Protein AF-A0A1J3GZJ2-F1 (afdb_monomer)

Nearest PDB structures (foldseek):
  5z3g-assembly1_R  TM=6.306E-01  e=1.846E-01  Saccharomyces cerevisiae S288C
  6u9d-assembly1_O  TM=7.148E-01  e=6.035E-01  Saccharomyces cerevisiae
  6u9d-assembly2_S-2  TM=5.542E-01  e=8.116E-01  Saccharomyces cerevisiae
  2ab5-assembly1_B  TM=2.767E-01  e=3.541E-01  Saccharomyces cerevisiae
  2ab5-assembly1_A  TM=2.968E-01  e=4.762E-01  Saccharomyces cerevisiae

Structure (mmCIF, N/CA/C/O backbone):
data_AF-A0A1J3GZJ2-F1
#
_entry.id   AF-A0A1J3GZJ2-F1
#
loop_
_atom_site.group_PDB
_atom_site.id
_atom_site.type_symbol
_atom_site.label_atom_id
_atom_site.label_alt_id
_atom_site.label_comp_id
_atom_site.label_asym_id
_atom_site.label_entity_id
_atom_site.label_seq_id
_atom_site.pdbx_PDB_ins_code
_atom_site.Cartn_x
_atom_site.Cartn_y
_atom_site.Cartn_z
_atom_site.occupancy
_atom_site.B_iso_or_equiv
_atom_site.auth_seq_id
_atom_site.auth_comp_id
_atom_site.auth_asym_id
_atom_site.auth_atom_id
_atom_site.pdbx_PDB_model_num
ATOM 1 N N . LEU A 1 1 ? 19.747 47.217 14.127 1.00 72.12 1 LEU A N 1
ATOM 2 C CA . LEU A 1 1 ? 19.087 46.079 14.815 1.00 72.12 1 LEU A CA 1
ATOM 3 C C . LEU A 1 1 ? 18.466 45.074 13.841 1.00 72.12 1 LEU A C 1
ATOM 5 O O . LEU A 1 1 ? 18.871 43.923 13.890 1.00 72.12 1 LEU A O 1
ATOM 9 N N . LEU A 1 2 ? 17.569 45.468 12.922 1.00 77.38 2 LEU A N 1
ATOM 10 C CA . LEU A 1 2 ? 16.984 44.520 11.950 1.00 77.38 2 LEU A CA 1
ATOM 11 C C . LEU A 1 2 ? 18.022 43.858 11.026 1.00 77.38 2 LEU A C 1
ATOM 13 O O . LEU A 1 2 ? 18.024 42.641 10.889 1.00 77.38 2 LEU A O 1
ATOM 17 N N . GLN A 1 3 ? 18.928 44.645 10.436 1.00 77.00 3 GLN A N 1
ATOM 18 C CA . GLN A 1 3 ? 19.918 44.117 9.486 1.00 77.00 3 GLN A CA 1
ATOM 19 C C . GLN A 1 3 ? 20.878 43.106 10.127 1.00 77.00 3 GLN A C 1
ATOM 21 O O . GLN A 1 3 ? 21.139 42.058 9.550 1.00 77.00 3 GLN A O 1
ATOM 26 N N . GLN A 1 4 ? 21.320 43.357 11.362 1.00 77.69 4 GLN A N 1
ATOM 27 C CA . GLN A 1 4 ? 22.152 42.409 12.114 1.00 77.69 4 GLN A CA 1
ATOM 28 C C . GLN A 1 4 ? 21.426 41.081 12.382 1.00 77.69 4 GLN A C 1
ATOM 30 O O . GLN A 1 4 ? 22.052 40.026 12.382 1.00 77.69 4 GLN A O 1
ATOM 35 N N . LYS A 1 5 ? 20.100 41.115 12.571 1.00 78.44 5 LYS A N 1
ATOM 36 C CA . LYS A 1 5 ? 19.287 39.915 12.811 1.00 78.44 5 LYS A CA 1
ATOM 37 C C . LYS A 1 5 ? 19.132 39.060 11.548 1.00 78.44 5 LYS A C 1
ATOM 39 O O . LYS A 1 5 ? 19.124 37.840 11.650 1.00 78.44 5 LYS A O 1
ATOM 44 N N . ILE A 1 6 ? 19.065 39.691 10.373 1.00 78.94 6 ILE A N 1
ATOM 45 C CA . ILE A 1 6 ? 19.020 39.001 9.072 1.00 78.94 6 ILE A CA 1
ATOM 46 C C . ILE A 1 6 ? 20.348 38.290 8.786 1.00 78.94 6 ILE A C 1
ATOM 48 O O . ILE A 1 6 ? 20.336 37.123 8.406 1.00 78.94 6 ILE A O 1
ATOM 52 N N . ILE A 1 7 ? 21.481 38.958 9.034 1.00 81.56 7 ILE A N 1
ATOM 53 C CA . ILE A 1 7 ? 22.820 38.379 8.826 1.00 81.56 7 ILE A CA 1
ATOM 54 C C . ILE A 1 7 ? 23.001 37.123 9.686 1.00 81.56 7 ILE A C 1
ATOM 56 O O . ILE A 1 7 ? 23.387 36.078 9.172 1.00 81.56 7 ILE A O 1
ATOM 60 N N . LYS A 1 8 ? 22.610 37.193 10.964 1.00 79.75 8 LYS A N 1
ATOM 61 C CA . LYS A 1 8 ? 22.724 36.066 11.898 1.00 79.75 8 LYS A CA 1
ATOM 62 C C . LYS A 1 8 ? 21.887 34.849 11.474 1.00 79.75 8 LYS A C 1
ATOM 64 O O . LYS A 1 8 ? 22.358 33.722 11.545 1.00 79.75 8 LYS A O 1
ATOM 69 N N . LEU A 1 9 ? 20.675 35.084 10.958 1.00 79.75 9 LEU A N 1
ATOM 70 C CA . LEU A 1 9 ? 19.812 34.022 10.423 1.00 79.75 9 LEU A CA 1
ATOM 71 C C . LEU A 1 9 ? 20.360 33.409 9.124 1.00 79.75 9 LEU A C 1
ATOM 73 O O . LEU A 1 9 ? 20.151 32.225 8.866 1.00 79.75 9 LEU A O 1
ATOM 77 N N . GLN A 1 10 ? 21.056 34.193 8.293 1.00 74.44 10 GLN A N 1
ATOM 78 C CA . GLN A 1 10 ? 21.723 33.675 7.096 1.00 74.44 10 GLN A CA 1
ATOM 79 C C . GLN A 1 10 ? 22.952 32.825 7.435 1.00 74.44 10 GLN A C 1
ATOM 81 O O . GLN A 1 10 ? 23.150 31.795 6.794 1.00 74.44 10 GLN A O 1
ATOM 86 N N . GLU A 1 11 ? 23.740 33.214 8.439 1.00 76.06 11 GLU A N 1
ATOM 87 C CA . GLU A 1 11 ? 24.889 32.430 8.911 1.00 76.06 11 GLU A CA 1
ATOM 88 C C . GLU A 1 11 ? 24.452 31.082 9.508 1.00 76.06 11 GLU A C 1
ATOM 90 O O . GLU A 1 11 ? 24.977 30.044 9.105 1.00 76.06 11 GLU A O 1
ATOM 95 N N . GLU A 1 12 ? 23.426 31.063 10.370 1.00 69.75 12 GLU A N 1
ATOM 96 C CA . GLU A 1 12 ? 22.874 29.821 10.949 1.00 69.75 12 GLU A CA 1
ATOM 97 C C . GLU A 1 12 ? 22.305 28.872 9.874 1.00 69.75 12 GLU A C 1
ATOM 99 O O . GLU A 1 12 ? 22.494 27.653 9.935 1.00 69.75 12 GLU A O 1
ATOM 104 N N . LYS A 1 13 ? 21.651 29.423 8.841 1.00 69.00 13 LYS A N 1
ATOM 105 C CA . LYS A 1 13 ? 21.118 28.648 7.709 1.00 69.00 13 LYS A CA 1
ATOM 106 C C . LYS A 1 13 ? 22.209 28.102 6.781 1.00 69.00 13 LYS A C 1
ATOM 108 O O . LYS A 1 13 ? 22.023 27.054 6.166 1.00 69.00 13 LYS A O 1
ATOM 113 N N . ASN A 1 14 ? 23.329 28.805 6.637 1.00 62.12 14 ASN A N 1
ATOM 114 C CA . ASN A 1 14 ? 24.438 28.331 5.810 1.00 62.12 14 ASN A CA 1
ATOM 115 C C . ASN A 1 14 ? 25.267 27.261 6.532 1.00 62.12 14 ASN A C 1
ATOM 117 O O . ASN A 1 14 ? 25.637 26.279 5.896 1.00 62.12 14 ASN A O 1
ATOM 121 N N . ALA A 1 15 ? 25.463 27.383 7.849 1.00 60.03 15 ALA A N 1
ATOM 122 C CA . ALA A 1 15 ? 26.151 26.366 8.649 1.00 60.03 15 ALA A CA 1
ATOM 123 C C . ALA A 1 15 ? 25.419 25.008 8.650 1.00 60.03 15 ALA A C 1
ATOM 125 O O . ALA A 1 15 ? 26.051 23.957 8.691 1.00 60.03 15 ALA A O 1
ATOM 126 N N . THR A 1 16 ? 24.086 25.013 8.564 1.00 57.09 16 THR A N 1
ATOM 127 C CA . THR A 1 16 ? 23.270 23.786 8.493 1.00 57.09 16 THR A CA 1
ATOM 128 C C . THR A 1 16 ? 23.287 23.133 7.106 1.00 57.09 16 THR A C 1
ATOM 130 O O . THR A 1 16 ? 23.287 21.909 7.010 1.00 57.09 16 THR A O 1
ATOM 133 N N . ARG A 1 17 ? 23.406 23.919 6.026 1.00 56.72 17 ARG A N 1
ATOM 134 C CA . ARG A 1 17 ? 23.484 23.408 4.642 1.00 56.72 17 ARG A CA 1
ATOM 135 C C . ARG A 1 17 ? 24.796 22.700 4.301 1.00 56.72 17 ARG A C 1
ATOM 137 O O . ARG A 1 17 ? 24.788 21.817 3.445 1.00 56.72 17 ARG A O 1
ATOM 144 N N . GLU A 1 18 ? 25.908 23.054 4.948 1.00 54.22 18 GLU A N 1
ATOM 145 C CA . GLU A 1 18 ? 27.190 22.370 4.710 1.00 54.22 18 GLU A CA 1
ATOM 146 C C . GLU A 1 18 ? 27.150 20.891 5.135 1.00 54.22 18 GLU A C 1
ATOM 148 O O . GLU A 1 18 ? 27.811 20.065 4.510 1.00 54.22 18 GLU A O 1
ATOM 153 N N . LEU A 1 19 ? 26.301 20.525 6.104 1.00 51.53 19 LEU A N 1
ATOM 154 C CA . LEU A 1 19 ? 26.118 19.137 6.552 1.00 51.53 19 LEU A CA 1
ATOM 155 C C . LEU A 1 19 ? 25.118 18.338 5.695 1.00 51.53 19 LEU A C 1
ATOM 157 O O . LEU A 1 19 ? 25.175 17.111 5.675 1.00 51.53 19 LEU A O 1
ATOM 161 N N . GLU A 1 20 ? 24.229 19.010 4.957 1.00 50.44 20 GLU A N 1
ATOM 162 C CA . GLU A 1 20 ? 23.174 18.375 4.146 1.00 50.44 20 GLU A CA 1
ATOM 163 C C . GLU A 1 20 ? 23.618 18.031 2.710 1.00 50.44 20 GLU A C 1
ATOM 165 O O . GLU A 1 20 ? 22.900 17.344 1.985 1.00 50.44 20 GLU A O 1
ATOM 170 N N . SER A 1 21 ? 24.803 18.483 2.278 1.00 47.88 21 SER A N 1
ATOM 171 C CA . SER A 1 21 ? 25.276 18.334 0.887 1.00 47.88 21 SER A CA 1
ATOM 172 C C . SER A 1 21 ? 26.255 17.178 0.636 1.00 47.88 21 SER A C 1
ATOM 174 O O . SER A 1 21 ? 26.783 17.039 -0.470 1.00 47.88 21 SER A O 1
ATOM 176 N N . MET A 1 22 ? 26.473 16.288 1.608 1.00 45.00 22 MET A N 1
ATOM 177 C CA . MET A 1 22 ? 27.239 15.061 1.374 1.00 45.00 22 MET A CA 1
ATOM 178 C C . MET A 1 22 ? 26.367 13.986 0.715 1.00 45.00 22 MET A C 1
ATOM 180 O O . MET A 1 22 ? 25.799 13.118 1.372 1.00 45.00 22 MET A O 1
ATOM 184 N N . ILE A 1 23 ? 26.311 13.999 -0.617 1.00 53.00 23 ILE A N 1
ATOM 185 C CA . ILE A 1 23 ? 25.877 12.831 -1.390 1.00 53.00 23 ILE A CA 1
ATOM 186 C C . ILE A 1 23 ? 26.992 11.781 -1.293 1.00 53.00 23 ILE A C 1
ATOM 188 O O . ILE A 1 23 ? 28.031 11.892 -1.946 1.00 53.00 23 ILE A O 1
ATOM 192 N N . LEU A 1 24 ? 26.794 10.752 -0.467 1.00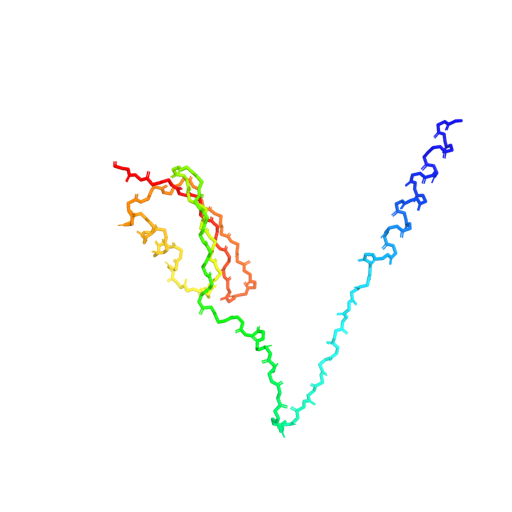 52.44 24 LEU A N 1
ATOM 193 C CA . LEU A 1 24 ? 27.707 9.614 -0.396 1.00 52.44 24 LEU A CA 1
ATOM 194 C C . LEU A 1 24 ? 27.505 8.717 -1.628 1.00 52.44 24 LEU A C 1
ATOM 196 O O . LEU A 1 24 ? 26.663 7.822 -1.643 1.00 52.44 24 LEU A O 1
ATOM 200 N N . VAL A 1 25 ? 28.298 8.944 -2.673 1.00 45.22 25 VAL A N 1
ATOM 201 C CA . VAL A 1 25 ? 28.315 8.081 -3.861 1.00 45.22 25 VAL A CA 1
ATOM 202 C C . VAL A 1 25 ? 29.159 6.837 -3.562 1.00 45.22 25 VAL A C 1
ATOM 204 O O . VAL A 1 25 ? 30.392 6.891 -3.560 1.00 45.22 25 VAL A O 1
ATOM 207 N N . LYS A 1 26 ? 28.521 5.690 -3.301 1.00 49.78 26 LYS A N 1
ATOM 208 C CA . LYS A 1 26 ? 29.230 4.414 -3.119 1.00 49.78 26 LYS A CA 1
ATOM 209 C C . LYS A 1 26 ? 29.604 3.851 -4.494 1.00 49.78 26 LYS A C 1
ATOM 211 O O . LYS A 1 26 ? 28.758 3.344 -5.223 1.00 49.78 26 LYS A O 1
ATOM 216 N N . LYS A 1 27 ? 30.885 3.964 -4.863 1.00 48.38 27 LYS A N 1
ATOM 217 C CA . LYS A 1 27 ? 31.459 3.301 -6.047 1.00 48.38 27 LYS A CA 1
ATOM 218 C C . LYS A 1 27 ? 31.210 1.791 -5.958 1.00 48.38 27 LYS A C 1
ATOM 220 O O . LYS A 1 27 ? 31.520 1.186 -4.931 1.00 48.38 27 LYS A O 1
ATOM 225 N N . SER A 1 28 ? 30.683 1.186 -7.024 1.00 49.53 28 SER A N 1
ATOM 226 C CA . SER A 1 28 ? 30.498 -0.265 -7.088 1.00 49.53 28 SER A CA 1
ATOM 227 C C . SER A 1 28 ? 31.856 -0.957 -7.033 1.00 49.53 28 SER A C 1
ATOM 229 O O . SER A 1 28 ? 32.744 -0.658 -7.837 1.00 49.53 28 SER A O 1
ATOM 231 N N . LYS A 1 29 ? 32.012 -1.899 -6.108 1.00 49.94 29 LYS A N 1
ATOM 232 C CA . LYS A 1 29 ? 33.161 -2.795 -6.064 1.00 49.94 29 LYS A CA 1
ATOM 233 C C . LYS A 1 29 ? 32.635 -4.191 -6.376 1.00 49.94 29 LYS A C 1
ATOM 235 O O . LYS A 1 29 ? 31.844 -4.734 -5.613 1.00 49.94 29 LYS A O 1
ATOM 240 N N . VAL A 1 30 ? 33.012 -4.695 -7.548 1.00 46.03 30 VAL A N 1
ATOM 241 C CA . VAL A 1 30 ? 32.781 -6.081 -7.963 1.00 46.03 30 VAL A CA 1
ATOM 242 C C . VAL A 1 30 ? 33.606 -6.957 -7.028 1.00 46.03 30 VAL A C 1
ATOM 244 O O . VAL A 1 30 ? 34.819 -6.765 -6.938 1.00 46.03 30 VAL A O 1
ATOM 247 N N . PHE A 1 31 ? 32.959 -7.877 -6.321 1.00 41.69 31 PHE A N 1
ATOM 248 C CA . PHE A 1 31 ? 33.644 -8.908 -5.553 1.00 41.69 31 PHE A CA 1
ATOM 249 C C . PHE A 1 31 ? 33.170 -10.276 -6.019 1.00 41.69 31 PHE A C 1
ATOM 251 O O . PHE A 1 31 ? 31.974 -10.545 -6.092 1.00 41.69 31 PHE A O 1
ATOM 258 N N . VAL A 1 32 ? 34.164 -11.073 -6.400 1.00 41.97 32 VAL A N 1
ATOM 259 C CA . VAL A 1 32 ? 34.070 -12.497 -6.689 1.00 41.97 32 VAL A CA 1
ATOM 260 C C . VAL A 1 32 ? 33.887 -13.232 -5.361 1.00 41.97 32 VAL A C 1
ATOM 262 O O . VAL A 1 32 ? 34.529 -12.885 -4.371 1.00 41.97 32 VAL A O 1
ATOM 265 N N . ASP A 1 33 ? 32.953 -14.174 -5.412 1.00 46.12 33 ASP A N 1
ATOM 266 C CA . ASP A 1 33 ? 32.502 -15.175 -4.444 1.00 46.12 33 ASP A CA 1
ATOM 267 C C . ASP A 1 33 ? 33.550 -15.640 -3.420 1.00 46.12 33 ASP A C 1
ATOM 269 O O . ASP A 1 33 ? 34.577 -16.139 -3.857 1.00 46.12 33 ASP A O 1
ATOM 273 N N . GLU A 1 34 ? 33.267 -15.473 -2.115 1.00 48.88 34 GLU A N 1
ATOM 274 C CA . GLU A 1 34 ? 33.464 -16.440 -1.007 1.00 48.88 34 GLU A CA 1
ATOM 275 C C . GLU A 1 34 ? 32.642 -15.945 0.222 1.00 48.88 34 GLU A C 1
ATOM 277 O O . GLU A 1 34 ? 32.891 -14.864 0.763 1.00 48.88 34 GLU A O 1
ATOM 282 N N . GLU A 1 35 ? 31.616 -16.698 0.647 1.00 51.81 35 GLU A N 1
ATOM 283 C CA . GLU A 1 35 ? 30.891 -16.527 1.933 1.00 51.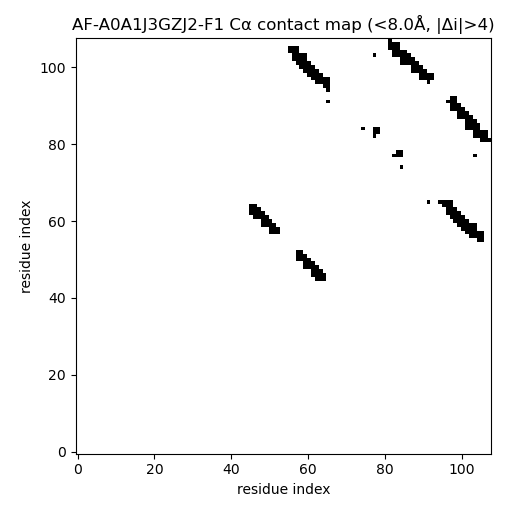81 35 GLU A CA 1
ATOM 284 C C . GLU A 1 35 ? 31.852 -16.674 3.146 1.00 51.81 35 GLU A C 1
ATOM 286 O O . GLU A 1 35 ? 32.908 -17.278 2.958 1.00 51.81 35 GLU A O 1
ATOM 291 N N . PRO A 1 36 ? 31.555 -16.248 4.408 1.00 56.34 36 PRO A N 1
ATOM 292 C CA . PRO A 1 36 ? 30.266 -15.872 5.010 1.00 56.34 36 PRO A CA 1
ATOM 293 C C . PRO A 1 36 ? 30.307 -14.604 5.907 1.00 56.34 36 PRO A C 1
ATOM 295 O O . PRO A 1 36 ? 31.366 -14.137 6.308 1.00 56.34 36 PRO A O 1
ATOM 298 N N . LEU A 1 37 ? 29.124 -14.086 6.262 1.00 43.19 37 LEU A N 1
ATOM 299 C CA . LEU A 1 37 ? 28.741 -13.359 7.495 1.00 43.19 37 LEU A CA 1
ATOM 300 C C . LEU A 1 37 ? 27.563 -12.454 7.134 1.00 43.19 37 LEU A C 1
ATOM 302 O O . LEU A 1 37 ? 27.766 -11.425 6.498 1.00 43.19 37 LEU A O 1
ATOM 306 N N . GLY A 1 38 ? 26.358 -12.884 7.527 1.00 50.00 38 GLY A N 1
ATOM 307 C CA . GLY A 1 38 ? 25.090 -12.142 7.539 1.00 50.00 38 GLY A CA 1
ATOM 308 C C . GLY A 1 38 ? 25.103 -10.774 6.864 1.00 50.00 38 GLY A C 1
ATOM 309 O O . GLY A 1 38 ? 24.978 -9.752 7.531 1.00 50.00 38 GLY A O 1
ATOM 310 N N . GLN A 1 39 ? 25.239 -10.758 5.537 1.00 43.66 39 GLN A N 1
ATOM 311 C CA . GLN A 1 39 ? 24.799 -9.622 4.755 1.00 43.66 39 GLN A CA 1
ATOM 312 C C . GLN A 1 39 ? 23.287 -9.640 4.906 1.00 43.66 39 GLN A C 1
ATOM 314 O O . GLN A 1 39 ? 22.627 -10.530 4.369 1.00 43.66 39 GLN A O 1
ATOM 319 N N . GLU A 1 40 ? 22.745 -8.714 5.695 1.00 49.28 40 GLU A N 1
ATOM 320 C CA . GLU A 1 40 ? 21.347 -8.340 5.554 1.00 49.28 40 GLU A CA 1
ATOM 321 C C . GLU A 1 40 ? 21.172 -8.007 4.078 1.00 49.28 40 GLU A C 1
ATOM 323 O O . GLU A 1 40 ? 21.661 -6.990 3.579 1.00 49.28 40 GLU A O 1
ATOM 328 N N . LYS A 1 41 ? 20.601 -8.963 3.344 1.00 48.09 41 LYS A N 1
ATOM 329 C CA . LYS A 1 41 ? 20.223 -8.766 1.964 1.00 48.09 41 LYS A CA 1
ATOM 330 C C . LYS A 1 41 ? 19.262 -7.593 2.005 1.00 48.09 41 LYS A C 1
ATOM 332 O O . LYS A 1 41 ? 18.118 -7.747 2.410 1.00 48.09 41 LYS A O 1
ATOM 337 N N . PHE A 1 42 ? 19.722 -6.431 1.560 1.00 49.88 42 PHE A N 1
ATOM 338 C CA . PHE A 1 42 ? 18.866 -5.295 1.223 1.00 49.88 42 PHE A CA 1
ATOM 339 C C . PHE A 1 42 ? 17.984 -5.601 -0.009 1.00 49.88 42 PHE A C 1
ATOM 341 O O . PHE A 1 42 ? 17.476 -4.691 -0.653 1.00 49.88 42 PHE A O 1
ATOM 348 N N . ASP A 1 43 ? 17.777 -6.881 -0.327 1.00 56.69 43 ASP A N 1
ATOM 349 C CA . ASP A 1 43 ? 16.679 -7.377 -1.134 1.00 56.69 43 ASP A CA 1
ATOM 350 C C . ASP A 1 43 ? 15.452 -7.467 -0.213 1.00 56.69 43 ASP A C 1
ATOM 352 O O . ASP A 1 43 ? 15.070 -8.553 0.228 1.00 56.69 43 ASP A O 1
ATOM 356 N N . GLN A 1 44 ? 14.839 -6.331 0.141 1.00 61.81 44 GLN A N 1
ATOM 357 C CA . GLN A 1 44 ? 13.477 -6.380 0.679 1.00 61.81 44 GLN A CA 1
ATOM 358 C C . GLN A 1 44 ? 12.604 -7.048 -0.389 1.00 61.81 44 GLN A C 1
ATOM 360 O O . GLN A 1 44 ? 12.354 -6.485 -1.454 1.00 61.81 44 GLN A O 1
ATOM 365 N N . THR A 1 45 ? 12.209 -8.295 -0.138 1.00 80.81 45 THR A N 1
ATOM 366 C CA . THR A 1 45 ? 11.402 -9.082 -1.067 1.00 80.81 45 THR A CA 1
ATOM 367 C C . THR A 1 45 ? 10.021 -8.452 -1.179 1.00 80.81 45 THR A C 1
ATOM 369 O O . THR A 1 45 ? 9.285 -8.409 -0.195 1.00 80.81 45 THR A O 1
ATOM 372 N N . LEU A 1 46 ? 9.669 -7.970 -2.370 1.00 88.19 46 LEU A N 1
ATOM 373 C CA . LEU A 1 46 ? 8.328 -7.472 -2.656 1.00 88.19 46 LEU A CA 1
ATOM 374 C C . LEU A 1 46 ? 7.321 -8.636 -2.731 1.00 88.19 46 LEU A C 1
ATOM 376 O O . LEU A 1 46 ? 7.681 -9.724 -3.187 1.00 88.19 46 LEU A O 1
ATOM 380 N N . PRO A 1 47 ? 6.048 -8.410 -2.352 1.00 91.44 47 PRO A N 1
ATOM 381 C CA . PRO A 1 47 ? 5.498 -7.158 -1.829 1.00 91.44 47 PRO A CA 1
ATOM 382 C C . PRO A 1 47 ? 5.753 -6.960 -0.325 1.00 91.44 47 PRO A C 1
ATOM 384 O O . PRO A 1 47 ? 5.688 -7.902 0.460 1.00 91.44 47 PRO A O 1
ATOM 387 N N . GLU A 1 48 ? 5.943 -5.707 0.082 1.00 94.12 48 GLU A N 1
ATOM 388 C CA . GLU A 1 48 ? 5.958 -5.279 1.483 1.00 94.12 48 GLU A CA 1
ATOM 389 C C . GLU A 1 48 ? 4.633 -4.579 1.808 1.00 94.12 48 GLU A C 1
ATOM 391 O O . GLU A 1 48 ? 4.201 -3.692 1.070 1.00 94.12 48 GLU A O 1
ATOM 396 N N . ILE A 1 49 ? 3.964 -4.991 2.889 1.00 95.00 49 ILE A N 1
ATOM 397 C CA . ILE A 1 49 ? 2.661 -4.452 3.299 1.00 95.00 49 ILE A CA 1
ATOM 398 C C . ILE A 1 49 ? 2.714 -4.069 4.777 1.00 95.00 49 ILE A C 1
ATOM 400 O O . ILE A 1 49 ? 3.009 -4.900 5.633 1.00 95.00 49 ILE A O 1
ATOM 404 N N . GLU A 1 50 ? 2.359 -2.826 5.081 1.00 96.69 50 GLU A N 1
ATOM 405 C CA . GLU A 1 50 ? 2.187 -2.305 6.435 1.00 96.69 50 GLU A CA 1
ATOM 406 C C . GLU A 1 50 ? 0.736 -1.842 6.612 1.00 96.69 50 GLU A C 1
ATOM 408 O O . GLU A 1 50 ? 0.188 -1.158 5.749 1.00 96.69 50 GLU A O 1
ATOM 413 N N . ALA A 1 51 ? 0.112 -2.175 7.743 1.00 96.31 51 ALA A N 1
ATOM 414 C CA . ALA A 1 51 ? -1.216 -1.684 8.091 1.00 96.31 51 ALA A CA 1
ATOM 415 C C . ALA A 1 51 ? -1.228 -1.103 9.508 1.00 96.31 51 ALA A C 1
ATOM 417 O O . ALA A 1 51 ? -0.716 -1.709 10.450 1.00 96.31 51 ALA A O 1
ATOM 418 N N . LYS A 1 52 ? -1.836 0.073 9.662 1.00 97.19 52 LYS A N 1
ATOM 419 C CA . LYS A 1 52 ? -2.036 0.751 10.946 1.00 97.19 52 LYS A CA 1
ATOM 420 C C . LYS A 1 52 ? -3.512 1.043 11.136 1.00 97.19 52 LYS A C 1
ATOM 422 O O . LYS A 1 52 ? -4.140 1.614 10.252 1.00 97.19 52 LYS A O 1
ATOM 427 N N . VAL A 1 53 ? -4.042 0.682 12.298 1.00 95.81 53 VAL A N 1
ATOM 428 C CA . VAL A 1 53 ? -5.448 0.902 12.652 1.00 95.81 53 VAL A CA 1
ATOM 429 C C . VAL A 1 53 ? -5.543 2.041 13.660 1.00 95.81 53 VAL A C 1
ATOM 431 O O . VAL A 1 53 ? -4.794 2.075 14.637 1.00 95.81 53 VAL A O 1
ATOM 434 N N . SER A 1 54 ? -6.476 2.960 13.435 1.00 94.12 54 SER A N 1
ATOM 435 C CA . SER A 1 54 ? -6.843 4.016 14.372 1.00 94.12 54 SER A CA 1
ATOM 436 C C . SER A 1 54 ? -8.361 4.147 14.399 1.00 94.12 54 SER A C 1
ATOM 438 O O . SER A 1 54 ? -8.963 4.596 13.428 1.00 94.12 54 SER A O 1
ATOM 440 N N . GLN A 1 55 ? -8.977 3.786 15.527 1.00 93.50 55 GLN A N 1
ATOM 441 C CA . GLN A 1 55 ? -10.437 3.726 15.676 1.00 93.50 55 GLN A CA 1
ATOM 442 C C . GLN A 1 55 ? -11.073 2.826 14.602 1.00 93.50 55 GLN A C 1
ATOM 444 O O . GLN A 1 55 ? -10.889 1.612 14.648 1.00 93.50 55 GLN A O 1
ATOM 449 N N . ASN A 1 56 ? -11.790 3.421 13.646 1.00 94.19 56 ASN A N 1
ATOM 450 C CA . ASN A 1 56 ? -12.454 2.731 12.543 1.00 94.19 56 ASN A CA 1
ATOM 451 C C . ASN A 1 56 ? -11.669 2.829 11.230 1.00 94.19 56 ASN A C 1
ATOM 453 O O . ASN A 1 56 ? -12.051 2.179 10.258 1.00 94.19 56 ASN A O 1
ATOM 457 N N . ASP A 1 57 ? -10.594 3.613 11.192 1.00 95.88 57 ASP A N 1
ATOM 458 C CA . ASP A 1 57 ? -9.811 3.842 9.988 1.00 95.88 57 ASP A CA 1
ATOM 459 C C . ASP A 1 57 ? -8.553 2.966 9.977 1.00 95.88 57 ASP A C 1
ATOM 461 O O . ASP A 1 57 ? -7.927 2.690 11.005 1.00 95.88 57 ASP A O 1
ATOM 465 N N . VAL A 1 58 ? -8.166 2.541 8.781 1.00 97.12 58 VAL A N 1
ATOM 466 C CA . VAL A 1 58 ? -7.005 1.705 8.500 1.00 97.12 58 VAL A CA 1
ATOM 467 C C . VAL A 1 58 ? -6.168 2.393 7.429 1.00 97.12 58 VAL A C 1
ATOM 469 O O . VAL A 1 58 ? -6.639 2.656 6.323 1.00 97.12 58 VAL A O 1
ATOM 472 N N . LEU A 1 59 ? -4.911 2.676 7.757 1.00 98.06 59 LEU A N 1
ATOM 473 C CA . LEU A 1 59 ? -3.895 3.107 6.807 1.00 98.06 59 LEU A CA 1
ATOM 474 C C . LEU A 1 59 ? -3.116 1.880 6.343 1.00 98.06 59 LEU A C 1
ATOM 476 O O . LEU A 1 59 ? -2.472 1.221 7.155 1.00 98.06 59 LEU A O 1
ATOM 480 N N . ILE A 1 60 ? -3.146 1.601 5.047 1.00 98.06 60 ILE A N 1
ATOM 481 C CA . ILE A 1 60 ? -2.464 0.472 4.416 1.00 98.06 60 ILE A CA 1
ATOM 482 C C . ILE A 1 60 ? -1.399 1.045 3.482 1.00 98.06 60 ILE A C 1
ATOM 484 O O . ILE A 1 60 ? -1.714 1.857 2.616 1.00 98.06 60 ILE A O 1
ATOM 488 N N . ARG A 1 61 ? -0.145 0.632 3.645 1.00 97.56 61 ARG A N 1
ATOM 489 C CA . ARG A 1 61 ? 0.969 0.968 2.754 1.00 97.56 61 ARG A CA 1
ATOM 490 C C . ARG A 1 61 ? 1.471 -0.306 2.101 1.00 97.56 61 ARG A C 1
ATOM 492 O O . ARG A 1 61 ? 1.698 -1.294 2.789 1.00 97.56 61 ARG A O 1
ATOM 499 N N . ILE A 1 62 ? 1.607 -0.293 0.784 1.00 96.19 62 ILE A N 1
ATOM 500 C CA . ILE A 1 62 ? 1.988 -1.449 -0.021 1.00 96.19 62 ILE A CA 1
ATOM 501 C C . ILE A 1 62 ? 3.097 -1.002 -0.959 1.00 96.19 62 ILE A C 1
ATOM 503 O O . ILE A 1 62 ? 2.878 -0.135 -1.799 1.00 96.19 62 ILE A O 1
ATOM 507 N N . HIS A 1 63 ? 4.259 -1.626 -0.856 1.00 94.69 63 HIS A N 1
ATOM 508 C CA . HIS A 1 63 ? 5.312 -1.525 -1.851 1.00 94.69 63 HIS A CA 1
ATOM 509 C C . HIS A 1 63 ? 5.330 -2.836 -2.636 1.00 94.69 63 HIS A C 1
ATOM 511 O O . HIS A 1 63 ? 5.499 -3.911 -2.062 1.00 94.69 63 HIS A O 1
ATOM 517 N N . CYS A 1 64 ? 5.099 -2.782 -3.946 1.00 93.75 64 CYS A N 1
ATOM 518 C CA . CYS A 1 64 ? 5.027 -3.980 -4.779 1.00 93.75 64 CYS A CA 1
ATOM 519 C C . CYS A 1 64 ? 5.594 -3.757 -6.181 1.00 93.75 64 CYS A C 1
ATOM 521 O O . CYS A 1 64 ? 5.785 -2.627 -6.627 1.00 93.75 64 CYS A O 1
ATOM 523 N N . GLU A 1 65 ? 5.814 -4.846 -6.912 1.00 93.62 65 GLU A N 1
ATOM 524 C CA . GLU A 1 65 ? 6.132 -4.771 -8.335 1.00 93.62 65 GLU A CA 1
ATOM 525 C C . GLU A 1 65 ? 4.932 -4.264 -9.150 1.00 93.62 65 GLU A C 1
ATOM 527 O O . GLU A 1 65 ? 3.756 -4.493 -8.831 1.00 93.62 65 GLU A O 1
ATOM 532 N N . LYS A 1 66 ? 5.232 -3.568 -10.243 1.00 90.56 66 LYS A N 1
ATOM 533 C CA . LYS A 1 66 ? 4.253 -3.031 -11.177 1.00 90.56 66 LYS A CA 1
ATOM 534 C C . LYS A 1 66 ? 3.731 -4.152 -12.075 1.00 90.56 66 LYS A C 1
ATOM 536 O O . LYS A 1 66 ? 4.331 -4.498 -13.087 1.00 90.56 66 LYS A O 1
ATOM 541 N N . GLY A 1 67 ? 2.561 -4.679 -11.733 1.00 88.19 67 GLY A N 1
ATOM 542 C CA . GLY A 1 67 ? 1.806 -5.607 -12.575 1.00 88.19 67 GLY A CA 1
ATOM 543 C C . GLY A 1 67 ? 0.643 -4.925 -13.299 1.00 88.19 67 GLY A C 1
ATOM 544 O O . GLY A 1 67 ? 0.076 -3.929 -12.836 1.00 88.19 67 GLY A O 1
ATOM 545 N N . LYS A 1 68 ? 0.247 -5.470 -14.455 1.00 88.25 68 LYS A N 1
ATOM 546 C CA . LYS A 1 68 ? -0.977 -5.029 -15.141 1.00 88.25 68 LYS A CA 1
ATOM 547 C C . LYS A 1 68 ? -2.181 -5.294 -14.235 1.00 88.25 68 LYS A C 1
ATOM 549 O O . LYS A 1 68 ? -2.425 -6.431 -13.853 1.00 88.25 68 LYS A O 1
ATOM 554 N N . GLY A 1 69 ? -2.934 -4.246 -13.914 1.00 86.81 69 GLY A N 1
ATOM 555 C CA . GLY A 1 69 ? -4.139 -4.358 -13.089 1.00 86.81 69 GLY A CA 1
ATOM 556 C C . GLY A 1 69 ? -3.890 -4.541 -11.587 1.00 86.81 69 GLY A C 1
ATOM 557 O O . GLY A 1 69 ? -4.866 -4.648 -10.850 1.00 86.81 69 GLY A O 1
ATOM 558 N N . SER A 1 70 ? -2.636 -4.510 -11.108 1.00 86.81 70 SER A N 1
ATOM 559 C CA . SER A 1 70 ? -2.322 -4.696 -9.680 1.00 86.81 70 SER A CA 1
ATOM 560 C C . SER A 1 70 ? -3.088 -3.729 -8.779 1.00 86.81 70 SER A C 1
ATOM 562 O O . SER A 1 70 ? -3.634 -4.144 -7.765 1.00 86.81 70 SER A O 1
ATOM 564 N N . 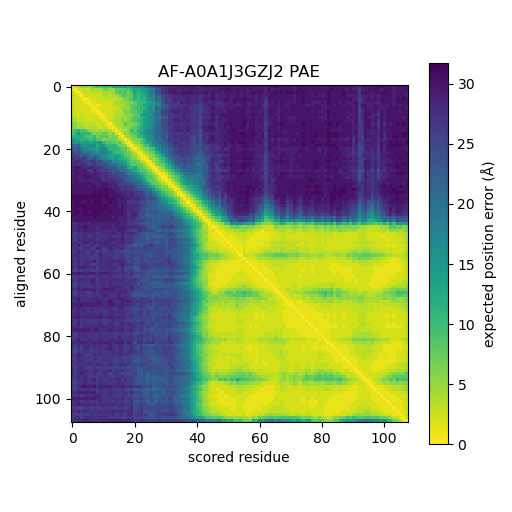MET A 1 71 ? -3.217 -2.464 -9.189 1.00 88.69 71 MET A N 1
ATOM 565 C CA . MET A 1 71 ? -3.998 -1.454 -8.465 1.00 88.69 71 MET A CA 1
ATOM 566 C C . MET A 1 71 ? -5.455 -1.879 -8.246 1.00 88.69 71 MET A C 1
ATOM 568 O O . MET A 1 71 ? -5.954 -1.822 -7.127 1.00 88.69 71 MET A O 1
ATOM 572 N N . ILE A 1 72 ? -6.138 -2.302 -9.31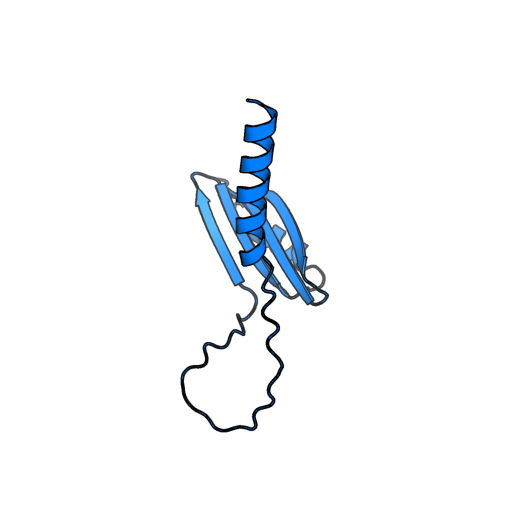2 1.00 92.38 72 ILE A N 1
ATOM 573 C CA . ILE A 1 72 ? -7.559 -2.668 -9.248 1.00 92.38 72 ILE A CA 1
ATOM 574 C C . ILE A 1 72 ? -7.729 -3.897 -8.354 1.00 92.38 72 ILE A C 1
ATOM 576 O O . ILE A 1 72 ? -8.623 -3.931 -7.515 1.00 92.38 72 ILE A O 1
ATOM 580 N N . ASN A 1 73 ? -6.830 -4.875 -8.484 1.00 94.19 73 ASN A N 1
ATOM 581 C CA . ASN A 1 73 ? -6.854 -6.080 -7.661 1.00 94.19 73 ASN A CA 1
ATOM 582 C C . ASN A 1 73 ? -6.662 -5.757 -6.174 1.00 94.19 73 ASN A C 1
ATOM 584 O O . ASN A 1 73 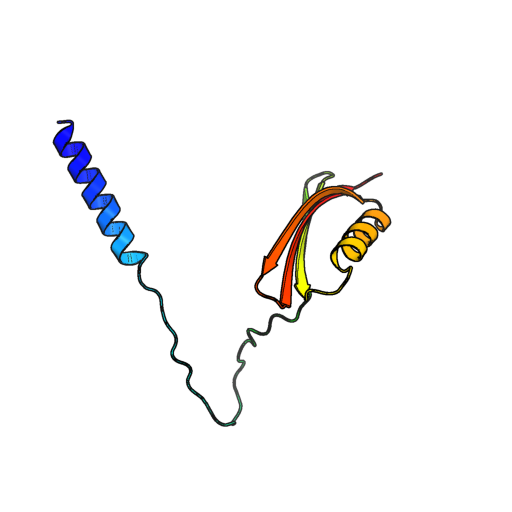? -7.376 -6.307 -5.338 1.00 94.19 73 ASN A O 1
ATOM 588 N N . ILE A 1 74 ? -5.738 -4.851 -5.846 1.00 95.00 74 ILE A N 1
ATOM 589 C CA . ILE A 1 74 ? -5.475 -4.424 -4.467 1.00 95.00 74 ILE A CA 1
ATOM 590 C C . ILE A 1 74 ? -6.705 -3.737 -3.872 1.00 95.00 74 ILE A C 1
ATOM 592 O O . ILE A 1 74 ? -7.171 -4.150 -2.813 1.00 95.00 74 ILE A O 1
ATOM 596 N N . LEU A 1 75 ? -7.268 -2.741 -4.561 1.00 95.69 75 LEU A N 1
ATOM 597 C CA . LEU A 1 75 ? -8.434 -2.010 -4.059 1.00 95.69 75 LEU A CA 1
ATOM 598 C C . LEU A 1 75 ? -9.652 -2.929 -3.898 1.00 95.69 75 LEU A C 1
ATOM 600 O O . LEU A 1 75 ? -10.299 -2.902 -2.856 1.00 95.69 75 LEU A O 1
ATOM 604 N N . ASN A 1 76 ? -9.903 -3.818 -4.864 1.00 96.31 76 ASN A N 1
ATOM 605 C CA . ASN A 1 76 ? -10.972 -4.815 -4.754 1.00 96.31 76 ASN A CA 1
ATOM 606 C C . ASN A 1 76 ? -10.754 -5.777 -3.581 1.00 96.31 76 ASN A C 1
ATOM 608 O O . ASN A 1 76 ? -11.709 -6.168 -2.917 1.00 96.31 76 ASN A O 1
ATOM 612 N N . THR A 1 77 ? -9.505 -6.175 -3.321 1.00 96.31 77 THR A N 1
ATOM 613 C CA . THR A 1 77 ? -9.184 -7.050 -2.185 1.00 96.31 77 THR A CA 1
ATOM 614 C C . THR A 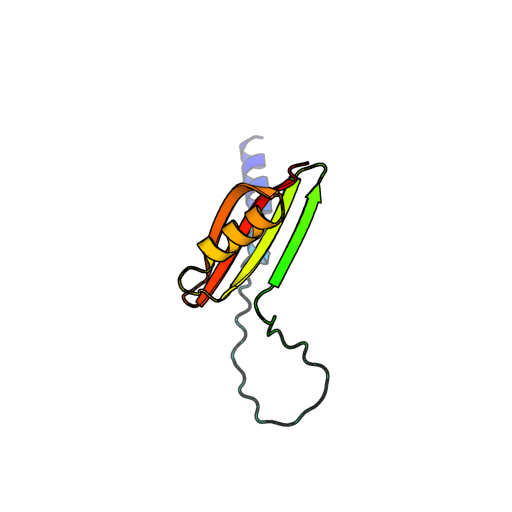1 77 ? -9.488 -6.353 -0.863 1.00 96.31 77 THR A C 1
ATOM 616 O O . THR A 1 77 ? -10.057 -6.979 0.023 1.00 96.31 77 THR A O 1
ATOM 619 N N . ILE A 1 78 ? -9.174 -5.060 -0.743 1.00 95.94 78 ILE A N 1
ATOM 620 C CA . ILE A 1 78 ? -9.486 -4.262 0.452 1.00 95.94 78 ILE A CA 1
ATOM 621 C C . ILE A 1 78 ? -11.005 -4.157 0.654 1.00 95.94 78 ILE A C 1
ATOM 623 O O . ILE A 1 78 ? -11.485 -4.424 1.753 1.00 95.94 78 ILE A O 1
ATOM 627 N N . GLU A 1 79 ? -11.767 -3.863 -0.401 1.00 95.06 79 GLU A N 1
ATOM 628 C CA . GLU A 1 79 ? -13.238 -3.792 -0.335 1.00 95.06 79 GLU A CA 1
ATOM 629 C C . GLU A 1 79 ? -13.879 -5.132 0.066 1.00 95.06 79 GLU A C 1
ATOM 631 O O . GLU A 1 79 ? -14.790 -5.182 0.894 1.00 95.06 79 GLU A O 1
ATOM 636 N N . ASN A 1 80 ? -13.350 -6.252 -0.437 1.00 96.31 80 ASN A N 1
ATOM 637 C CA . ASN A 1 80 ? -13.823 -7.596 -0.084 1.00 96.31 80 ASN A CA 1
ATOM 638 C C . ASN A 1 80 ? -13.546 -7.987 1.380 1.00 96.31 80 ASN A C 1
ATOM 640 O O . ASN A 1 80 ? -14.152 -8.932 1.884 1.00 96.31 80 ASN A O 1
ATOM 644 N N . LEU A 1 81 ? -12.657 -7.270 2.072 1.00 94.00 81 LEU A N 1
ATOM 645 C CA . LEU A 1 81 ? -12.336 -7.475 3.486 1.00 94.00 81 LEU A CA 1
ATOM 646 C C . LEU A 1 81 ? -13.216 -6.630 4.423 1.00 94.00 81 LEU A C 1
ATOM 648 O O . LEU A 1 81 ? -12.816 -6.357 5.552 1.00 94.00 81 LEU A O 1
ATOM 652 N N . GLN A 1 82 ? -14.409 -6.222 3.973 1.00 94.75 82 GLN A N 1
ATOM 653 C CA . GLN A 1 82 ? -15.356 -5.403 4.745 1.00 94.75 82 GLN A CA 1
ATOM 654 C C . GLN A 1 82 ? -14.792 -4.021 5.120 1.00 94.75 82 GLN A C 1
ATOM 656 O O . GLN A 1 82 ? -15.133 -3.451 6.155 1.00 94.75 82 GLN A O 1
ATOM 661 N N . MET A 1 83 ? -13.928 -3.457 4.275 1.00 95.62 83 MET A N 1
ATOM 662 C CA . MET A 1 83 ? -13.389 -2.109 4.445 1.00 95.62 83 MET A CA 1
ATOM 663 C C . MET A 1 83 ? -13.817 -1.231 3.276 1.00 95.62 83 MET A C 1
ATOM 665 O O . MET A 1 83 ? -13.694 -1.636 2.133 1.00 95.62 83 MET A O 1
ATOM 669 N N . ARG A 1 84 ? -14.256 -0.003 3.540 1.00 96.94 84 ARG A N 1
ATOM 670 C CA . ARG A 1 84 ? -14.536 0.993 2.504 1.00 96.94 84 ARG A CA 1
ATOM 671 C C . ARG A 1 84 ? -13.305 1.847 2.252 1.00 96.94 84 ARG A C 1
ATOM 673 O O . ARG A 1 84 ? -12.895 2.592 3.147 1.00 96.94 84 ARG A O 1
ATOM 680 N N . VAL A 1 85 ? -12.775 1.836 1.038 1.00 96.94 85 VAL A N 1
ATOM 681 C CA . VAL A 1 85 ? -11.696 2.728 0.609 1.00 96.94 85 VAL A CA 1
ATOM 682 C C . VAL A 1 85 ? -12.196 4.176 0.617 1.00 96.94 85 VAL A C 1
ATOM 684 O O . VAL A 1 85 ? -13.134 4.537 -0.088 1.00 96.94 85 VAL A O 1
ATOM 687 N N . GLN A 1 86 ? -11.558 5.018 1.431 1.00 96.88 86 GLN A N 1
ATOM 688 C CA . GLN A 1 86 ? -11.817 6.461 1.496 1.00 96.88 86 GLN A CA 1
ATOM 689 C C . GLN A 1 86 ? -10.905 7.227 0.544 1.00 96.88 86 GLN A C 1
ATOM 691 O O . GLN A 1 86 ? -11.323 8.178 -0.113 1.00 96.88 86 GLN A O 1
ATOM 696 N N . ASN A 1 87 ? -9.634 6.829 0.497 1.00 96.00 87 ASN A N 1
ATOM 697 C CA . ASN A 1 87 ? -8.621 7.470 -0.323 1.00 96.00 87 ASN A CA 1
ATOM 698 C C . ASN A 1 87 ? -7.544 6.459 -0.720 1.00 96.00 87 ASN A C 1
ATOM 700 O O . ASN A 1 87 ? -7.219 5.551 0.043 1.00 96.00 87 ASN A O 1
ATOM 704 N N . SER A 1 88 ? -6.946 6.659 -1.888 1.00 96.31 88 SER A N 1
ATOM 705 C CA . SER A 1 88 ? -5.801 5.890 -2.356 1.00 96.31 88 SER A CA 1
ATOM 706 C C . SER A 1 88 ? -4.826 6.799 -3.094 1.00 96.31 88 SER A C 1
ATOM 708 O O . SER A 1 88 ? -5.217 7.521 -4.011 1.00 96.31 88 SER A O 1
ATOM 710 N N . ILE A 1 89 ? -3.554 6.725 -2.729 1.00 96.31 89 ILE A N 1
ATOM 711 C CA . ILE A 1 89 ? -2.438 7.402 -3.384 1.00 96.31 89 ILE A CA 1
ATOM 712 C C . ILE A 1 89 ? -1.540 6.324 -3.972 1.00 96.31 89 ILE A C 1
ATOM 714 O O . ILE A 1 89 ? -1.239 5.335 -3.308 1.00 96.31 89 ILE A O 1
ATOM 718 N N . ILE A 1 90 ? -1.125 6.511 -5.221 1.00 94.44 90 ILE A N 1
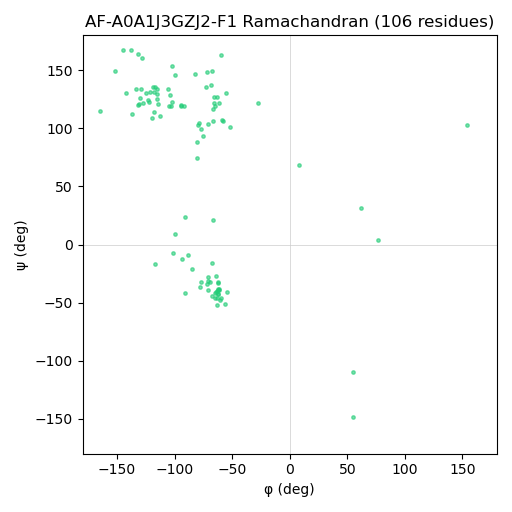ATOM 719 C CA . ILE A 1 90 ? -0.303 5.545 -5.945 1.00 94.44 90 ILE A CA 1
ATOM 720 C C . ILE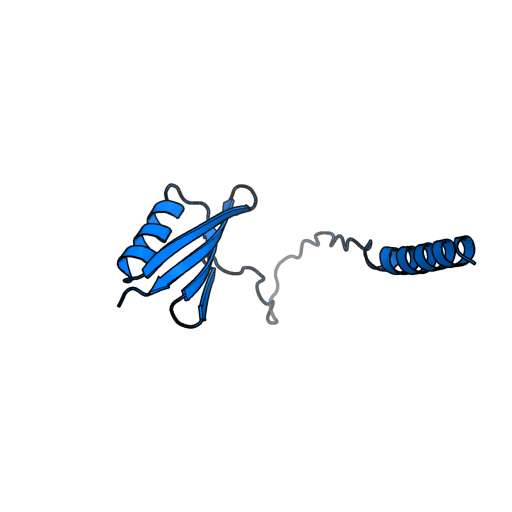 A 1 90 ? 0.857 6.294 -6.566 1.00 94.44 90 ILE A C 1
ATOM 722 O O . ILE A 1 90 ? 0.664 7.208 -7.369 1.00 94.44 90 ILE A O 1
ATOM 726 N N . LEU A 1 91 ? 2.058 5.891 -6.184 1.00 94.56 91 LEU A N 1
ATOM 727 C CA . LEU A 1 91 ? 3.306 6.497 -6.599 1.00 94.56 91 LEU A CA 1
ATOM 728 C C . LEU A 1 91 ? 4.135 5.432 -7.318 1.00 94.56 91 LEU A C 1
ATOM 730 O O . LEU A 1 91 ? 4.615 4.493 -6.683 1.00 94.56 91 LEU A O 1
ATOM 734 N N . PRO A 1 92 ? 4.297 5.525 -8.647 1.00 92.75 92 PRO A N 1
ATOM 735 C CA . PRO A 1 92 ? 5.235 4.664 -9.345 1.00 92.75 92 PRO A CA 1
ATOM 736 C C . PRO A 1 92 ? 6.667 5.035 -8.959 1.00 92.75 92 PRO A C 1
ATOM 738 O O . PRO A 1 92 ? 7.016 6.216 -8.917 1.00 92.75 92 PRO A O 1
ATOM 741 N N . PHE A 1 93 ? 7.498 4.024 -8.718 1.00 87.31 93 PHE A N 1
ATOM 742 C CA . PHE A 1 93 ? 8.922 4.204 -8.472 1.00 87.31 93 PHE A CA 1
ATOM 743 C C . PHE A 1 93 ? 9.723 3.488 -9.562 1.00 87.31 93 PHE A C 1
ATOM 745 O O . PHE A 1 93 ? 9.673 2.266 -9.719 1.00 87.31 93 PHE A O 1
ATOM 752 N N . GLY A 1 94 ? 10.428 4.282 -10.371 1.00 87.88 94 GLY A N 1
ATOM 753 C CA . GLY A 1 94 ? 11.042 3.796 -11.604 1.00 87.88 94 GLY A CA 1
ATOM 754 C C . GLY A 1 94 ? 10.025 3.116 -12.530 1.00 87.88 94 GLY A C 1
ATOM 755 O O . GLY A 1 94 ? 8.841 3.462 -12.553 1.00 87.88 94 GLY A O 1
ATOM 756 N N . ASP A 1 95 ? 10.498 2.125 -13.283 1.00 85.50 95 ASP A N 1
ATOM 757 C CA . ASP A 1 95 ? 9.667 1.407 -14.255 1.00 85.50 95 ASP A CA 1
ATOM 758 C C . ASP A 1 95 ? 9.028 0.128 -13.698 1.00 85.50 95 ASP A C 1
ATOM 760 O O . ASP A 1 95 ? 8.100 -0.410 -14.310 1.00 85.50 95 ASP A O 1
ATOM 764 N N . SER A 1 96 ? 9.480 -0.332 -12.528 1.00 89.50 96 SER A N 1
ATOM 765 C CA . SER A 1 96 ? 9.228 -1.698 -12.058 1.00 89.50 96 SER A CA 1
ATOM 766 C C . SER A 1 96 ? 8.412 -1.800 -10.774 1.00 89.50 96 SER A C 1
ATOM 768 O O . SER A 1 96 ? 7.894 -2.882 -10.516 1.00 89.50 96 SER A O 1
ATOM 770 N N . THR A 1 97 ? 8.261 -0.741 -9.971 1.00 93.88 97 THR A N 1
ATOM 771 C CA . THR A 1 97 ? 7.576 -0.832 -8.667 1.00 93.88 97 THR A CA 1
ATOM 772 C C . THR A 1 97 ? 6.537 0.269 -8.448 1.00 93.88 97 THR A C 1
ATOM 774 O O . THR A 1 97 ? 6.464 1.265 -9.175 1.00 93.88 97 THR A O 1
ATOM 777 N N . LEU A 1 98 ? 5.668 0.044 -7.465 1.00 94.31 98 LEU A N 1
ATOM 778 C CA . LEU A 1 98 ? 4.603 0.933 -7.020 1.00 94.31 98 LEU A CA 1
ATOM 779 C C . LEU A 1 98 ? 4.630 1.019 -5.490 1.00 94.31 98 LEU A C 1
ATOM 781 O O . LEU A 1 98 ? 4.675 -0.015 -4.825 1.00 94.31 98 LEU A O 1
ATOM 785 N N . ASP A 1 99 ? 4.540 2.232 -4.951 1.00 94.75 99 ASP A N 1
ATOM 786 C CA . ASP A 1 99 ? 4.162 2.498 -3.560 1.00 94.75 99 ASP A CA 1
ATOM 787 C C . ASP A 1 99 ? 2.696 2.949 -3.549 1.00 94.75 99 ASP A C 1
ATOM 789 O O . ASP A 1 99 ? 2.297 3.877 -4.259 1.00 94.75 99 ASP A O 1
ATOM 793 N N . ILE A 1 100 ? 1.866 2.233 -2.804 1.00 96.44 100 ILE A N 1
ATOM 794 C CA . ILE A 1 100 ? 0.426 2.429 -2.730 1.00 96.44 100 ILE A CA 1
ATOM 795 C C . ILE A 1 100 ? 0.083 2.694 -1.273 1.00 96.44 100 ILE A C 1
ATOM 797 O O . ILE A 1 100 ? 0.331 1.867 -0.402 1.00 96.44 100 ILE A O 1
ATOM 801 N N . THR A 1 101 ? -0.545 3.832 -1.009 1.00 97.75 101 THR A N 1
ATOM 802 C CA . THR A 1 101 ? -1.080 4.177 0.306 1.00 97.75 101 THR A CA 1
ATOM 803 C C . THR A 1 101 ? -2.597 4.262 0.220 1.00 97.75 101 THR A C 1
ATOM 805 O O . THR A 1 101 ? -3.127 5.065 -0.542 1.00 97.75 101 THR A O 1
ATOM 808 N N . VAL A 1 102 ? -3.306 3.456 1.002 1.00 98.12 102 VAL A N 1
ATOM 809 C CA . VAL A 1 102 ? -4.770 3.421 1.061 1.00 98.12 102 VAL A CA 1
ATOM 810 C C . VAL A 1 102 ? -5.226 3.809 2.459 1.00 98.12 102 VAL A C 1
ATOM 812 O O . VAL A 1 102 ? -4.734 3.276 3.449 1.00 98.12 102 VAL A O 1
ATOM 815 N N . VAL A 1 103 ? -6.184 4.726 2.537 1.00 97.75 103 VAL A N 1
ATOM 816 C CA . VAL A 1 103 ? -6.965 4.983 3.748 1.00 97.75 103 VAL A CA 1
ATOM 817 C C . VAL A 1 103 ? -8.319 4.331 3.540 1.00 97.75 103 VAL A C 1
ATOM 819 O O . VAL A 1 103 ? -9.036 4.676 2.599 1.00 97.75 103 VAL A O 1
ATOM 822 N N . ALA A 1 104 ? -8.661 3.385 4.401 1.00 97.88 104 ALA A N 1
ATOM 823 C CA . ALA A 1 104 ? -9.930 2.680 4.370 1.00 97.88 104 ALA A CA 1
ATOM 824 C C . ALA A 1 104 ? -10.601 2.729 5.743 1.00 97.88 104 ALA A C 1
ATOM 826 O O . ALA A 1 104 ? -9.948 2.982 6.747 1.00 97.88 104 ALA A O 1
ATOM 827 N N . GLN A 1 105 ? -11.904 2.487 5.784 1.00 97.69 105 GLN A N 1
ATOM 828 C CA . GLN A 1 105 ? -12.692 2.453 7.009 1.00 97.69 105 GLN A CA 1
ATOM 829 C C . GLN A 1 105 ? -13.358 1.088 7.152 1.00 97.69 105 GLN A C 1
ATOM 831 O O . GLN A 1 105 ? -13.988 0.617 6.208 1.00 97.69 105 GLN A O 1
ATOM 836 N N . VAL A 1 106 ? -13.247 0.459 8.319 1.00 95.62 106 VAL A N 1
ATOM 837 C CA . VAL A 1 106 ? -13.925 -0.812 8.607 1.00 95.62 106 VAL A CA 1
ATOM 838 C C . VAL A 1 106 ? -15.437 -0.588 8.622 1.00 95.62 106 VAL A C 1
ATOM 840 O O . VAL A 1 106 ? -15.936 0.296 9.324 1.00 95.62 106 VAL A O 1
ATOM 843 N N . ILE A 1 107 ? -16.161 -1.389 7.844 1.00 90.62 107 ILE A N 1
ATOM 844 C CA . ILE A 1 107 ? -17.621 -1.402 7.802 1.00 90.62 107 ILE A CA 1
ATOM 845 C C . ILE A 1 107 ? -18.094 -2.494 8.769 1.00 90.62 107 ILE A C 1
ATOM 847 O O . ILE A 1 107 ? -17.726 -3.656 8.609 1.00 90.62 107 ILE A O 1
ATOM 851 N N . LEU A 1 108 ? -18.870 -2.103 9.781 1.00 73.06 108 LEU A N 1
ATOM 852 C CA . LEU A 1 108 ? -19.522 -3.013 10.733 1.00 73.06 108 LEU A CA 1
ATOM 853 C C . LEU A 1 108 ? -20.883 -3.484 10.213 1.00 73.06 108 LEU A C 1
ATOM 855 O O . LEU A 1 108 ? -21.577 -2.663 9.567 1.00 73.06 108 LEU A O 1
#

Sequence (108 aa):
LLQQKIIKLQEEKNATRELESMILVKKSKVFVDEEPLGQEKFDQTLPEIEAKVSQNDVLIRIHCEKGKGSMINILNTIENLQMRVQNSIILPFGDSTLDITVVAQVIL

Secondary structure (DSSP, 8-state):
-HHHHHHHHHHHHHHHHHHH----------------S-------PSPEEEEEEETTEEEEEEEEE--TTHHHHHHHHHHHTTEEEEEEEEEEETTTEEEEEEEEEE--

Solvent-accessible surface area (backbone atoms only — not comparable to full-atom values): 6689 Å² total; per-residue (Å²): 112,70,68,63,53,53,52,53,55,50,52,58,54,50,64,56,47,69,72,71,67,72,79,82,78,80,76,87,76,91,74,83,90,79,88,88,75,87,72,78,67,86,67,77,69,69,67,44,76,49,76,48,78,54,97,58,37,34,44,37,40,36,40,32,69,66,52,91,62,44,68,60,54,51,54,51,52,46,44,73,68,46,23,47,78,77,46,75,49,79,45,72,48,82,92,55,30,32,41,35,40,34,38,26,31,62,61,132

Radius of gyration: 22.82 Å; Cα contacts (8 Å, |Δi|>4): 117; chains: 1; bounding box: 54×63×31 Å

Organism: Noccaea caerulescens (NCBI:txid107243)

Mean predicted aligned error: 16.43 Å

Foldseek 3Di:
DVVVVVVVVVVVVVVVVVVVPDPPDDDDDDDDDDDDDDPVPPCPDPWDWDWDDDDFKIKIKTKHWDDDCPVVVVQVVCVVVQKAWPDKDWDDDPPTIIIIITIIGHHD

pLDDT: mean 79.19, std 19.52, range [41.69, 98.12]

InterPro domains:
  IPR052610 Basic helix-loop-helix transcription regulator [PTHR45959] (2-106)
  IPR054502 Plant bHLH transcription factor, ACT-like domain [PF22754] (5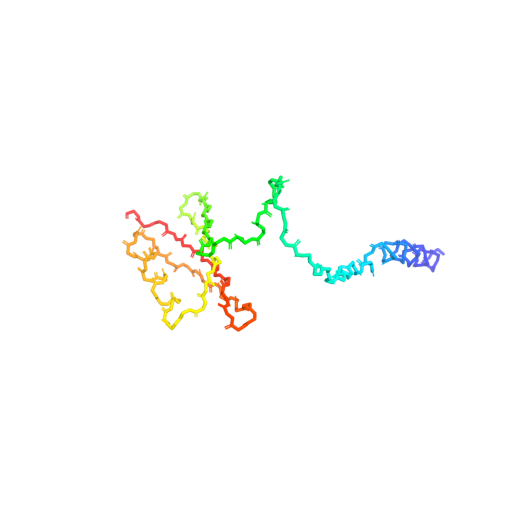2-88)